Protein AF-A0A7S1E9E4-F1 (afdb_monomer_lite)

Sequence (112 aa):
SIFLSEFAKHKDLFPGANGEAMFVGTVLHSLDHTKMDWNLEDPLWLDVDDEDFGKMAEVGRVIKVGFVSDVPGLYFHKRFKGSGHPFYESVYHKAAKINKRLADNMDTCIIK

Structure (mmCIF, N/CA/C/O backbone):
data_AF-A0A7S1E9E4-F1
#
_entry.id   AF-A0A7S1E9E4-F1
#
loop_
_atom_site.group_PDB
_atom_site.id
_atom_site.type_symbol
_atom_site.label_atom_id
_atom_site.label_alt_id
_atom_site.label_comp_id
_atom_site.label_asym_id
_atom_site.label_entity_id
_atom_site.label_seq_id
_atom_site.pdbx_PDB_ins_code
_atom_site.Cartn_x
_atom_site.Cartn_y
_atom_site.Cartn_z
_atom_site.occupancy
_atom_site.B_iso_or_equiv
_atom_site.auth_seq_id
_atom_site.auth_comp_id
_atom_site.auth_asym_id
_atom_site.auth_atom_id
_atom_site.pdbx_PDB_model_num
ATOM 1 N N . SER A 1 1 ? -1.673 -10.403 13.447 1.00 80.94 1 SER A N 1
ATOM 2 C CA . SER A 1 1 ? -1.561 -9.229 12.553 1.00 80.94 1 SER A CA 1
ATOM 3 C C . SER A 1 1 ? -2.326 -8.064 13.170 1.00 80.94 1 SER A C 1
ATOM 5 O O . SER A 1 1 ? -3.479 -8.277 13.523 1.00 80.94 1 SER A O 1
ATOM 7 N N . ILE A 1 2 ? -1.721 -6.869 13.320 1.00 96.06 2 ILE A N 1
ATOM 8 C CA . ILE A 1 2 ? -2.408 -5.664 13.851 1.00 96.06 2 ILE A CA 1
ATOM 9 C C . ILE A 1 2 ? -3.691 -5.392 13.063 1.00 96.06 2 ILE A C 1
ATOM 11 O O . ILE A 1 2 ? -4.744 -5.204 13.660 1.00 96.06 2 ILE A O 1
ATOM 15 N N . PHE A 1 3 ? -3.601 -5.428 11.733 1.00 97.75 3 PHE A N 1
ATOM 16 C CA . PHE A 1 3 ? -4.717 -5.123 10.847 1.00 97.75 3 PHE A CA 1
ATOM 17 C C . PHE A 1 3 ? -5.904 -6.062 11.073 1.00 97.75 3 PHE A C 1
ATOM 19 O O . PHE A 1 3 ? -6.994 -5.596 11.372 1.00 97.75 3 PHE A O 1
ATOM 26 N N . LEU A 1 4 ? -5.690 -7.381 10.996 1.00 98.06 4 LEU A N 1
ATOM 27 C CA . LEU A 1 4 ? -6.774 -8.362 11.141 1.00 98.06 4 LEU A CA 1
ATOM 28 C C . LEU A 1 4 ? -7.395 -8.333 12.545 1.00 98.06 4 LEU A C 1
ATOM 30 O O . LEU A 1 4 ? -8.606 -8.487 12.685 1.00 98.06 4 LEU A O 1
ATOM 34 N N . SER A 1 5 ? -6.584 -8.092 13.580 1.00 98.12 5 SER A N 1
ATOM 35 C CA . SER A 1 5 ? -7.081 -7.943 14.950 1.00 98.12 5 SER A CA 1
ATOM 36 C C . SER A 1 5 ? -7.938 -6.688 15.133 1.00 98.12 5 SER A C 1
ATOM 38 O O . SER A 1 5 ? -8.915 -6.742 15.873 1.00 98.12 5 SER A O 1
ATOM 40 N N . GLU A 1 6 ? -7.606 -5.572 14.480 1.00 98.06 6 GLU A N 1
ATOM 41 C CA . GLU A 1 6 ? -8.471 -4.384 14.481 1.00 98.06 6 GLU A CA 1
ATOM 42 C C . GLU A 1 6 ? -9.697 -4.571 13.590 1.00 98.06 6 GLU A C 1
ATOM 44 O O . GLU A 1 6 ? -10.795 -4.191 13.980 1.00 98.06 6 GLU A O 1
ATOM 49 N N . PHE A 1 7 ? -9.547 -5.226 12.441 1.00 97.88 7 PHE A N 1
ATOM 50 C CA . PHE A 1 7 ? -10.649 -5.480 11.519 1.00 97.88 7 PHE A CA 1
ATOM 51 C C . PHE A 1 7 ? -11.733 -6.322 12.193 1.00 97.88 7 PHE A C 1
ATOM 53 O O . PHE A 1 7 ? -12.910 -6.000 12.097 1.00 97.88 7 PHE A O 1
ATOM 60 N N . ALA A 1 8 ? -11.344 -7.343 12.963 1.00 97.81 8 ALA A N 1
ATOM 61 C CA . ALA A 1 8 ? -12.279 -8.167 13.724 1.00 97.81 8 ALA A CA 1
ATOM 62 C C . ALA A 1 8 ? -13.135 -7.365 14.726 1.00 97.81 8 ALA A C 1
ATOM 64 O O . ALA A 1 8 ? -14.284 -7.73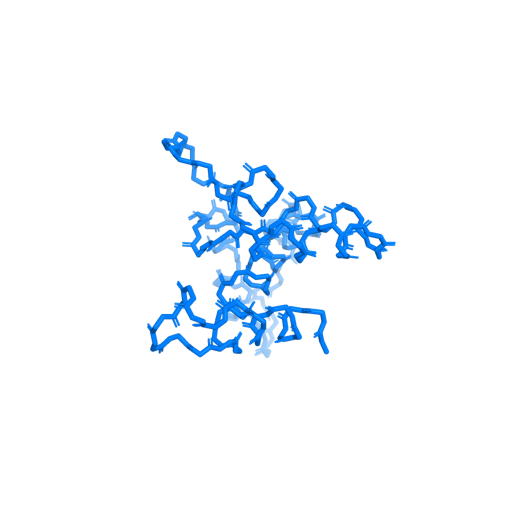1 14.956 1.00 97.81 8 ALA A O 1
ATOM 65 N N . LYS A 1 9 ? -12.607 -6.271 15.295 1.00 98.12 9 LYS A N 1
ATOM 66 C CA . LYS A 1 9 ? -13.334 -5.398 16.239 1.00 98.12 9 LYS A CA 1
ATOM 67 C C . LYS A 1 9 ? -14.307 -4.444 15.558 1.00 98.12 9 LYS A C 1
ATOM 69 O O . LYS A 1 9 ? -15.224 -3.968 16.210 1.00 98.12 9 LYS A O 1
ATOM 74 N N . HIS A 1 10 ? -14.061 -4.151 14.286 1.00 97.31 10 HIS A N 1
ATOM 75 C CA . HIS A 1 10 ? -14.815 -3.198 13.475 1.00 97.31 10 HIS A CA 1
ATOM 76 C C . HIS A 1 10 ? -15.531 -3.883 12.306 1.00 97.31 10 HIS A C 1
ATOM 78 O O . HIS A 1 10 ? -15.880 -3.236 11.322 1.00 97.31 10 HIS A O 1
ATOM 84 N N . LYS A 1 11 ? -15.697 -5.210 12.365 1.00 95.88 11 LYS A N 1
ATOM 85 C CA . LYS A 1 11 ? -16.231 -6.011 11.256 1.00 95.88 11 LYS A CA 1
ATOM 86 C C . LYS A 1 11 ? -17.660 -5.602 10.891 1.00 95.88 11 LYS A C 1
ATOM 88 O O . LYS A 1 11 ? -18.054 -5.715 9.736 1.00 95.88 11 LYS A O 1
ATOM 93 N N . ASP A 1 12 ? -18.413 -5.109 11.866 1.00 97.25 12 ASP A N 1
ATOM 94 C CA . ASP A 1 12 ? -19.746 -4.532 11.708 1.00 97.25 12 ASP A CA 1
ATOM 95 C C . ASP A 1 12 ? -19.773 -3.324 10.758 1.00 97.25 12 ASP A C 1
ATOM 97 O O . ASP A 1 12 ? -20.753 -3.140 10.040 1.00 97.25 12 ASP A O 1
ATOM 101 N N . LEU A 1 13 ? -18.680 -2.557 10.679 1.00 96.56 13 LEU A N 1
ATOM 102 C CA . LEU A 1 13 ? -18.544 -1.416 9.767 1.00 96.56 13 LEU A CA 1
ATOM 103 C C . LEU A 1 13 ? -18.268 -1.834 8.312 1.00 96.56 13 LEU A C 1
ATOM 105 O O . LEU A 1 13 ? -18.327 -0.996 7.415 1.00 96.56 13 LEU A O 1
ATOM 109 N N . PHE A 1 14 ? -17.969 -3.114 8.063 1.00 95.50 14 PHE A N 1
ATOM 110 C CA . PHE A 1 14 ? -17.579 -3.633 6.749 1.00 95.50 14 PHE A CA 1
ATOM 111 C C . PHE A 1 14 ? -18.392 -4.882 6.357 1.00 95.50 14 PHE A C 1
ATOM 113 O O . PHE A 1 14 ? -17.843 -5.988 6.261 1.00 95.50 14 PHE A O 1
ATOM 120 N N . PRO A 1 15 ? -19.712 -4.747 6.123 1.00 96.12 15 PRO A N 1
ATOM 121 C CA . PRO A 1 15 ? -20.569 -5.878 5.786 1.00 96.12 15 PRO A CA 1
ATOM 122 C C . PRO A 1 15 ? -20.113 -6.559 4.490 1.00 96.12 15 PRO A C 1
ATOM 124 O O . PRO A 1 15 ? -19.945 -5.922 3.454 1.00 96.12 15 PRO A O 1
ATOM 127 N N . GLY A 1 16 ? -19.903 -7.876 4.558 1.00 95.81 16 GLY A N 1
ATOM 128 C CA . GLY A 1 16 ? -19.460 -8.690 3.420 1.00 95.81 16 GLY A CA 1
ATOM 129 C C . GLY A 1 16 ? -17.971 -8.577 3.077 1.00 95.81 16 GLY A C 1
ATOM 130 O O . GLY A 1 16 ? -17.497 -9.315 2.215 1.00 95.81 16 GLY A O 1
ATOM 131 N N . ALA A 1 17 ? -17.209 -7.716 3.757 1.00 96.50 17 ALA A N 1
ATOM 132 C CA . ALA A 1 17 ? -15.788 -7.574 3.483 1.00 96.50 17 ALA A CA 1
ATOM 133 C C . ALA A 1 17 ? -14.969 -8.733 4.068 1.00 96.50 17 ALA A C 1
ATOM 135 O O . ALA A 1 17 ? -15.164 -9.173 5.207 1.00 96.50 17 ALA A O 1
ATOM 136 N N . ASN A 1 18 ? -13.990 -9.191 3.292 1.00 97.50 18 ASN A N 1
ATOM 137 C CA . ASN A 1 18 ? -12.957 -10.102 3.758 1.00 97.50 18 ASN A CA 1
ATOM 138 C C . ASN A 1 18 ? -11.752 -9.289 4.267 1.00 97.50 18 ASN A C 1
ATOM 140 O O . ASN A 1 18 ? -11.194 -8.468 3.539 1.00 97.50 18 ASN A O 1
ATOM 144 N N . GLY A 1 19 ? -11.343 -9.522 5.518 1.00 96.88 19 GLY A N 1
ATOM 145 C CA . GLY A 1 19 ? -10.268 -8.757 6.157 1.00 96.88 19 GLY A CA 1
ATOM 146 C C . GLY A 1 19 ? -8.892 -8.941 5.511 1.00 96.88 19 GLY A C 1
ATOM 147 O O . GLY A 1 19 ? -8.098 -8.005 5.501 1.00 96.88 19 GLY A O 1
ATOM 148 N N . GLU A 1 20 ? -8.602 -10.111 4.939 1.00 97.56 20 GLU A N 1
ATOM 149 C CA . GLU A 1 20 ? -7.342 -10.357 4.227 1.00 97.56 20 GLU A CA 1
ATOM 150 C C . GLU A 1 20 ? -7.329 -9.642 2.879 1.00 97.56 20 GLU A C 1
ATOM 152 O O . GLU A 1 20 ? -6.359 -8.959 2.558 1.00 97.56 20 GLU A O 1
ATOM 157 N N . ALA A 1 21 ? -8.435 -9.709 2.133 1.00 96.88 21 ALA A N 1
ATOM 158 C CA . ALA A 1 21 ? -8.588 -8.960 0.889 1.00 96.88 21 ALA A CA 1
ATOM 159 C C . ALA A 1 21 ? -8.450 -7.447 1.132 1.00 96.88 21 ALA A C 1
ATOM 161 O O . ALA A 1 21 ? -7.748 -6.761 0.390 1.00 96.88 21 ALA A O 1
ATOM 162 N N . MET A 1 22 ? -9.042 -6.932 2.217 1.00 96.81 22 MET A N 1
ATOM 163 C CA . MET A 1 22 ? -8.861 -5.536 2.616 1.00 96.81 22 MET A CA 1
ATOM 164 C C . MET A 1 22 ? -7.414 -5.218 2.983 1.00 96.81 22 MET A C 1
ATOM 166 O O . MET A 1 22 ? -6.915 -4.176 2.574 1.00 96.81 22 MET A O 1
ATOM 170 N N . PHE A 1 23 ? -6.717 -6.087 3.719 1.00 97.50 23 PHE A N 1
ATOM 171 C CA . PHE A 1 23 ? -5.301 -5.884 4.033 1.00 97.50 23 PHE A CA 1
ATOM 172 C C . PHE A 1 23 ? -4.440 -5.791 2.766 1.00 97.50 23 PHE A C 1
ATOM 174 O O . PHE A 1 23 ? -3.592 -4.903 2.668 1.00 97.50 23 PHE A O 1
ATOM 181 N N . VAL A 1 24 ? -4.686 -6.671 1.790 1.00 96.75 24 VAL A N 1
ATOM 182 C CA . VAL A 1 24 ? -3.975 -6.675 0.506 1.00 96.75 24 VAL A CA 1
ATOM 183 C C . VAL A 1 24 ? -4.257 -5.393 -0.279 1.00 96.75 24 VAL A C 1
ATOM 185 O O . VAL A 1 24 ? -3.320 -4.718 -0.694 1.00 96.75 24 VAL A O 1
ATOM 188 N N . GLY A 1 25 ? -5.529 -5.022 -0.441 1.00 95.56 25 GLY A N 1
ATOM 189 C CA . GLY A 1 25 ? -5.914 -3.845 -1.225 1.00 95.56 25 GLY A CA 1
ATOM 190 C C . GLY A 1 25 ? -5.580 -2.502 -0.571 1.00 95.56 25 GLY A C 1
ATOM 191 O O . GLY A 1 25 ? -5.460 -1.501 -1.264 1.00 95.56 25 GLY A O 1
ATOM 192 N N . THR A 1 26 ? -5.423 -2.460 0.752 1.00 96.06 26 THR A N 1
ATOM 193 C CA . THR A 1 26 ? -5.080 -1.225 1.471 1.00 96.06 26 THR A CA 1
ATOM 194 C C . THR A 1 26 ? -3.589 -1.179 1.762 1.00 96.06 26 THR A C 1
ATOM 196 O O . THR A 1 26 ? -2.826 -0.572 1.021 1.00 96.06 26 THR A O 1
ATOM 199 N N . VAL A 1 27 ? -3.151 -1.883 2.803 1.00 96.81 27 VAL A N 1
ATOM 200 C CA . VAL A 1 27 ? -1.789 -1.801 3.334 1.00 96.81 27 VAL A CA 1
ATOM 201 C C . VAL A 1 27 ? -0.755 -2.350 2.360 1.00 96.81 27 VAL A C 1
ATOM 203 O O . VAL A 1 27 ? 0.248 -1.683 2.113 1.00 96.81 27 VAL A O 1
ATOM 206 N N . LEU A 1 28 ? -0.955 -3.565 1.838 1.00 96.38 28 LEU A N 1
ATOM 207 C CA . LEU A 1 28 ? 0.065 -4.203 1.003 1.00 96.38 28 LEU A CA 1
ATOM 208 C C . LEU A 1 28 ? 0.252 -3.419 -0.297 1.00 96.38 28 LEU A C 1
ATOM 210 O O . LEU A 1 28 ? 1.363 -2.988 -0.579 1.00 96.38 28 LEU A O 1
ATOM 214 N N . HIS A 1 29 ? -0.838 -3.167 -1.022 1.00 95.44 29 HIS A N 1
ATOM 215 C CA . HIS A 1 29 ? -0.818 -2.424 -2.277 1.00 95.44 29 HIS A CA 1
ATOM 216 C C . HIS A 1 29 ? -0.214 -1.021 -2.119 1.00 95.44 29 HIS A C 1
ATOM 218 O O . HIS A 1 29 ? 0.698 -0.660 -2.863 1.00 95.44 29 HIS A O 1
ATOM 224 N N . SER A 1 30 ? -0.645 -0.239 -1.119 1.00 95.25 30 SER A N 1
ATOM 225 C CA . SER A 1 30 ? -0.120 1.120 -0.945 1.00 95.25 30 SER A CA 1
ATOM 226 C C . SER A 1 30 ? 1.379 1.122 -0.649 1.00 95.25 30 SER A C 1
ATOM 228 O O . SER A 1 30 ? 2.122 1.935 -1.197 1.00 95.25 30 SER A O 1
ATOM 230 N N . LEU A 1 31 ? 1.840 0.202 0.208 1.00 96.06 31 LEU A N 1
ATOM 231 C CA . LEU A 1 31 ? 3.245 0.144 0.603 1.00 96.06 31 LEU A CA 1
ATOM 232 C C . LEU A 1 31 ? 4.138 -0.465 -0.473 1.00 96.06 31 LEU A C 1
ATOM 234 O O . LEU A 1 31 ? 5.308 -0.095 -0.532 1.00 96.06 31 LEU A O 1
ATOM 238 N N . ASP A 1 32 ? 3.608 -1.354 -1.309 1.00 95.00 32 ASP A N 1
ATOM 239 C CA . ASP A 1 32 ? 4.322 -1.897 -2.462 1.00 95.00 32 ASP A CA 1
ATOM 240 C C . ASP A 1 32 ? 4.639 -0.783 -3.466 1.00 95.00 32 ASP A C 1
ATOM 242 O O . ASP A 1 32 ? 5.807 -0.535 -3.762 1.00 95.00 32 ASP A O 1
ATOM 246 N N . HIS A 1 33 ? 3.636 0.021 -3.837 1.00 93.94 33 HIS A N 1
ATOM 247 C CA . HIS A 1 33 ? 3.847 1.208 -4.671 1.00 93.94 33 HIS A CA 1
ATOM 248 C C . HIS A 1 33 ? 4.800 2.213 -4.016 1.00 93.94 33 HIS A C 1
ATOM 250 O O . HIS A 1 33 ? 5.731 2.694 -4.656 1.00 93.94 33 HIS A O 1
ATOM 256 N N . THR A 1 34 ? 4.614 2.525 -2.730 1.00 94.62 34 THR A N 1
ATOM 257 C CA . THR A 1 34 ? 5.507 3.448 -2.014 1.00 94.62 34 THR A CA 1
ATOM 258 C C . THR A 1 34 ? 6.952 2.952 -1.994 1.00 94.62 34 THR A C 1
ATOM 260 O O . THR A 1 34 ? 7.876 3.745 -2.157 1.00 94.62 34 THR A O 1
ATOM 263 N N . LYS A 1 35 ? 7.180 1.650 -1.800 1.00 95.31 35 LYS A N 1
ATOM 264 C CA . LYS A 1 35 ? 8.534 1.093 -1.821 1.00 95.31 35 LYS A CA 1
ATOM 265 C C . LYS A 1 35 ? 9.112 1.046 -3.223 1.00 95.31 35 LYS A C 1
ATOM 267 O O . LYS A 1 35 ? 10.299 1.321 -3.360 1.00 95.31 35 LYS A O 1
ATOM 272 N N . MET A 1 36 ? 8.317 0.728 -4.236 1.00 94.25 36 MET A N 1
ATOM 273 C CA . MET A 1 36 ? 8.769 0.797 -5.620 1.00 94.25 36 MET A CA 1
ATOM 274 C C . MET A 1 36 ? 9.227 2.217 -5.956 1.00 94.25 36 MET A C 1
ATOM 276 O O . MET A 1 36 ? 10.317 2.395 -6.484 1.00 94.25 36 MET A O 1
ATOM 280 N N . ASP A 1 37 ? 8.461 3.229 -5.549 1.00 92.50 37 ASP A N 1
ATOM 281 C CA . ASP A 1 37 ? 8.822 4.628 -5.770 1.00 92.50 37 ASP A CA 1
ATOM 282 C C . ASP A 1 37 ? 10.133 5.028 -5.084 1.00 92.50 37 ASP A C 1
ATOM 284 O O . ASP A 1 37 ? 10.971 5.696 -5.676 1.00 92.50 37 ASP A O 1
ATOM 288 N N . TRP A 1 38 ? 10.333 4.591 -3.839 1.00 94.50 38 TRP A N 1
ATOM 289 C CA . TRP A 1 38 ? 11.521 4.952 -3.063 1.00 94.50 38 TRP A CA 1
ATOM 290 C C . TRP A 1 38 ? 12.795 4.219 -3.466 1.00 94.50 38 TRP A C 1
ATOM 292 O O . TRP A 1 38 ? 13.871 4.689 -3.110 1.00 94.50 38 TRP A O 1
ATOM 302 N N . ASN A 1 39 ? 12.687 3.042 -4.086 1.00 94.94 39 ASN A N 1
ATOM 303 C CA . ASN A 1 39 ? 13.845 2.184 -4.351 1.00 94.94 39 ASN A CA 1
ATOM 304 C C . ASN A 1 39 ? 14.172 2.044 -5.844 1.00 94.94 39 ASN A C 1
ATOM 306 O O . ASN A 1 39 ? 15.290 1.658 -6.168 1.00 94.94 39 ASN A O 1
ATOM 310 N N . LEU A 1 40 ? 13.233 2.348 -6.745 1.00 94.75 40 LEU A N 1
ATOM 311 C CA . LEU A 1 40 ? 13.449 2.337 -8.190 1.00 94.75 40 LEU A CA 1
ATOM 312 C C . LEU A 1 40 ? 13.344 3.768 -8.723 1.00 94.75 40 LEU A C 1
ATOM 314 O O . LEU A 1 40 ? 12.302 4.161 -9.239 1.00 94.75 40 LEU A O 1
ATOM 318 N N . GLU A 1 41 ? 14.400 4.564 -8.559 1.00 92.31 41 GLU A N 1
ATOM 319 C CA . GLU A 1 41 ? 14.394 5.971 -8.989 1.00 92.31 41 GLU A CA 1
ATOM 320 C C . GLU A 1 41 ? 14.299 6.091 -10.514 1.00 92.31 41 GLU A C 1
ATOM 322 O O . GLU A 1 41 ? 13.468 6.844 -11.026 1.00 92.31 41 GLU A O 1
ATOM 327 N N . ASP A 1 42 ? 15.099 5.299 -11.231 1.00 94.94 42 ASP A N 1
ATOM 328 C CA . ASP A 1 42 ? 15.082 5.224 -12.688 1.00 94.94 42 ASP A CA 1
ATOM 329 C C . ASP A 1 42 ? 14.499 3.872 -13.139 1.00 94.94 42 ASP A C 1
ATOM 331 O O . ASP A 1 42 ? 15.077 2.821 -12.839 1.00 94.94 42 ASP A O 1
ATOM 335 N N . PRO A 1 43 ? 13.369 3.849 -13.875 1.00 94.56 43 PRO A N 1
ATOM 336 C CA . PRO A 1 43 ? 12.814 2.606 -14.412 1.00 94.56 43 PRO A CA 1
ATOM 337 C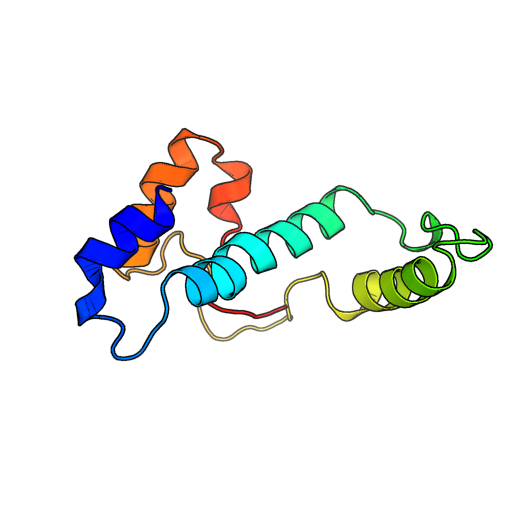 C . PRO A 1 43 ? 13.807 1.849 -15.308 1.00 94.56 43 PRO A C 1
ATOM 339 O O . PRO A 1 43 ? 13.721 0.625 -15.411 1.00 94.56 43 PRO A O 1
ATOM 342 N N . LEU A 1 44 ? 14.770 2.534 -15.933 1.00 96.12 44 LEU A N 1
ATOM 343 C CA . LEU A 1 44 ? 15.773 1.910 -16.795 1.00 96.12 44 LEU A CA 1
ATOM 344 C C . LEU A 1 44 ? 16.779 1.037 -16.034 1.00 96.12 44 LEU A C 1
ATOM 346 O O . LEU A 1 44 ? 17.487 0.263 -16.672 1.00 96.12 44 LEU A O 1
ATOM 350 N N . TRP A 1 45 ? 16.803 1.082 -14.697 1.00 96.06 45 TRP A N 1
ATOM 351 C CA . TRP A 1 45 ? 17.577 0.139 -13.880 1.00 96.06 45 TRP A CA 1
ATOM 352 C C . TRP A 1 45 ? 17.030 -1.292 -13.915 1.00 96.06 45 TRP A C 1
ATOM 354 O O . TRP A 1 45 ? 17.744 -2.220 -13.547 1.00 96.06 45 TRP A O 1
ATOM 364 N N . LEU A 1 46 ? 15.778 -1.490 -14.341 1.00 96.19 46 LEU A N 1
ATOM 365 C CA . LEU A 1 46 ? 15.228 -2.827 -14.553 1.00 96.19 46 LEU A CA 1
ATOM 366 C C . LEU A 1 46 ? 15.838 -3.441 -15.815 1.00 96.19 46 LEU A C 1
ATOM 368 O O . LEU A 1 46 ? 15.668 -2.878 -16.897 1.00 96.19 46 LEU A O 1
ATOM 372 N N . ASP A 1 47 ? 16.514 -4.580 -15.679 1.00 97.00 47 ASP A N 1
ATOM 373 C CA . ASP A 1 47 ? 17.155 -5.287 -16.789 1.00 97.00 47 ASP A CA 1
ATOM 374 C C . ASP A 1 47 ? 16.117 -6.028 -17.642 1.00 97.00 47 ASP A C 1
ATOM 376 O O . ASP A 1 47 ? 15.467 -6.966 -17.185 1.00 97.00 47 ASP A O 1
ATOM 380 N N . VAL A 1 48 ? 15.934 -5.569 -18.880 1.00 97.75 48 VAL A N 1
ATOM 381 C CA . VAL A 1 48 ? 14.970 -6.147 -19.829 1.00 97.75 48 VAL A CA 1
ATOM 382 C C . VAL A 1 48 ? 15.568 -7.266 -20.675 1.00 97.75 48 VAL A C 1
ATOM 384 O O . VAL A 1 48 ? 14.813 -7.959 -21.357 1.00 97.75 48 VAL A O 1
ATOM 387 N N . ASP A 1 49 ? 16.888 -7.440 -20.618 1.00 97.88 49 ASP A N 1
ATOM 388 C CA . ASP A 1 49 ? 17.618 -8.460 -21.365 1.00 97.88 49 ASP A CA 1
ATOM 389 C C . ASP A 1 49 ? 17.857 -9.730 -20.521 1.00 97.88 49 ASP A C 1
ATOM 391 O O . ASP A 1 49 ? 18.356 -10.726 -21.044 1.00 97.88 49 ASP A O 1
ATOM 395 N N . ASP A 1 50 ? 17.460 -9.728 -19.239 1.00 97.75 50 ASP A N 1
ATOM 396 C CA . ASP A 1 50 ? 17.489 -10.901 -18.358 1.00 97.75 50 ASP A CA 1
ATOM 397 C C . ASP A 1 50 ? 16.603 -12.039 -18.906 1.00 97.75 50 ASP A C 1
ATOM 399 O O . ASP A 1 50 ? 15.429 -11.832 -19.240 1.00 97.75 50 ASP A O 1
ATOM 403 N N . GLU A 1 51 ? 17.163 -13.250 -18.996 1.00 97.69 51 GLU A N 1
ATOM 404 C CA . GLU A 1 51 ? 16.508 -14.406 -19.624 1.00 97.69 51 GLU A CA 1
ATOM 405 C C . GLU A 1 51 ? 15.235 -14.853 -18.885 1.00 97.69 51 GLU A C 1
ATOM 407 O O . GLU A 1 51 ? 14.270 -15.279 -19.526 1.00 97.69 51 GLU A O 1
ATOM 412 N N . ASP A 1 52 ? 15.205 -14.716 -17.557 1.00 97.56 52 ASP A N 1
ATOM 413 C CA . ASP A 1 52 ? 14.105 -15.185 -16.712 1.00 97.56 52 ASP A CA 1
ATOM 414 C C . ASP A 1 52 ? 13.090 -14.066 -16.417 1.00 97.56 52 ASP A C 1
ATOM 416 O O . ASP A 1 52 ? 11.878 -14.304 -16.355 1.00 97.56 52 ASP A O 1
ATOM 420 N N . PHE A 1 53 ? 13.563 -12.826 -16.247 1.00 96.62 53 PHE A N 1
ATOM 421 C CA . PHE A 1 53 ? 12.775 -11.705 -15.727 1.00 96.62 53 PHE A CA 1
ATOM 422 C C . PHE A 1 53 ? 12.625 -10.521 -16.688 1.00 96.62 53 PHE A C 1
ATOM 424 O O . PHE A 1 53 ? 11.861 -9.602 -16.376 1.00 96.62 53 PHE A O 1
ATOM 431 N N . GLY A 1 54 ? 13.245 -10.537 -17.873 1.00 97.50 54 GLY A N 1
ATOM 432 C CA . GLY A 1 54 ? 13.250 -9.397 -18.800 1.00 97.50 54 GLY A CA 1
ATOM 433 C C . GLY A 1 54 ? 11.853 -8.905 -19.204 1.00 97.50 54 GLY A C 1
ATOM 434 O O . GLY A 1 54 ? 11.582 -7.703 -19.255 1.00 97.50 54 GLY A O 1
ATOM 435 N N . LYS A 1 55 ? 10.889 -9.823 -19.378 1.00 97.50 55 LYS A N 1
ATOM 436 C CA . LYS A 1 55 ? 9.480 -9.465 -19.646 1.00 97.50 55 LYS A CA 1
ATOM 437 C C . LYS A 1 55 ? 8.787 -8.807 -18.460 1.00 97.50 55 LYS A C 1
ATOM 439 O O . LYS A 1 55 ? 7.963 -7.912 -18.648 1.00 97.50 55 LYS A O 1
ATOM 444 N N . MET A 1 56 ? 9.128 -9.216 -17.241 1.00 96.81 56 MET A N 1
ATOM 445 C CA . MET A 1 56 ? 8.608 -8.566 -16.043 1.00 96.81 56 MET A CA 1
ATOM 446 C C . MET A 1 56 ? 9.244 -7.186 -15.851 1.00 96.81 56 MET A C 1
ATOM 448 O O . MET A 1 56 ? 8.546 -6.240 -15.493 1.00 96.81 56 MET A O 1
ATOM 452 N N . ALA A 1 57 ? 10.535 -7.039 -16.154 1.00 97.12 57 ALA A N 1
ATOM 453 C CA . ALA A 1 57 ? 11.228 -5.756 -16.147 1.00 97.12 57 ALA A CA 1
ATOM 454 C C . ALA A 1 57 ? 10.610 -4.755 -17.138 1.00 97.12 57 ALA A C 1
ATOM 456 O O . ALA A 1 57 ? 10.390 -3.598 -16.779 1.00 97.12 57 ALA A O 1
ATOM 457 N N . GLU A 1 58 ? 10.246 -5.198 -18.346 1.00 97.00 58 GLU A N 1
ATOM 458 C CA . GLU A 1 58 ? 9.578 -4.359 -19.352 1.00 97.00 58 GLU A CA 1
ATOM 459 C C . GLU A 1 58 ? 8.241 -3.804 -18.831 1.00 97.00 58 GLU A C 1
ATOM 461 O O . GLU A 1 58 ? 7.997 -2.595 -18.865 1.00 97.00 58 GLU A 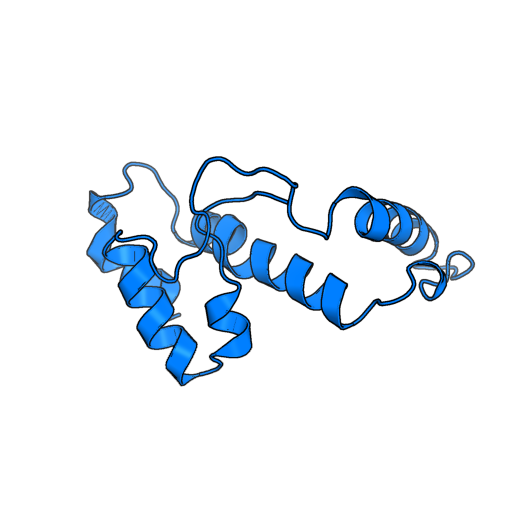O 1
ATOM 466 N N . VAL A 1 59 ? 7.398 -4.666 -18.257 1.00 96.19 59 VAL A N 1
ATOM 467 C CA . VAL A 1 59 ? 6.140 -4.249 -17.619 1.00 96.19 59 VAL A CA 1
ATOM 468 C C . VAL A 1 59 ? 6.406 -3.357 -16.401 1.00 96.19 59 VAL A C 1
ATOM 470 O O . VAL A 1 59 ? 5.718 -2.355 -16.208 1.00 96.19 59 VAL A O 1
ATOM 473 N N . GLY A 1 60 ? 7.428 -3.668 -15.601 1.00 94.88 60 GLY A N 1
ATOM 474 C CA . GLY A 1 60 ? 7.834 -2.880 -14.439 1.00 94.88 60 GLY A CA 1
ATOM 475 C C . GLY A 1 60 ? 8.222 -1.446 -14.804 1.00 94.88 60 GLY A C 1
ATOM 476 O O . GLY A 1 60 ? 7.837 -0.516 -14.094 1.00 94.88 60 GLY A O 1
ATOM 477 N N . ARG A 1 61 ? 8.888 -1.244 -15.950 1.00 96.31 61 ARG A N 1
ATOM 478 C CA . ARG A 1 61 ? 9.190 0.091 -16.495 1.00 96.31 61 ARG A CA 1
ATOM 479 C C . ARG A 1 61 ? 7.912 0.883 -16.764 1.00 96.31 61 ARG A C 1
ATOM 481 O O . ARG A 1 61 ? 7.806 2.024 -16.320 1.00 96.31 61 ARG A O 1
ATOM 488 N N . VAL A 1 62 ? 6.928 0.270 -17.428 1.00 95.19 62 VAL A N 1
ATOM 489 C CA . VAL A 1 62 ? 5.626 0.898 -17.725 1.00 95.19 62 VAL A CA 1
ATOM 490 C C . VAL A 1 62 ? 4.862 1.225 -16.439 1.00 95.19 62 VAL A C 1
ATOM 492 O O . VAL A 1 62 ? 4.344 2.333 -16.288 1.00 95.19 62 VAL A O 1
ATOM 495 N N . ILE A 1 63 ? 4.829 0.292 -15.484 1.00 92.94 63 ILE A N 1
ATOM 496 C CA . ILE A 1 63 ? 4.170 0.491 -14.189 1.00 92.94 63 ILE A CA 1
ATOM 497 C C . ILE A 1 63 ? 4.820 1.646 -13.426 1.00 92.94 63 ILE A C 1
ATOM 499 O O . ILE A 1 63 ? 4.107 2.523 -12.936 1.00 92.94 63 ILE A O 1
ATOM 503 N N . LYS A 1 64 ? 6.159 1.702 -13.373 1.00 93.94 64 LYS A N 1
ATOM 504 C CA . LYS A 1 64 ? 6.880 2.755 -12.647 1.00 93.94 64 LYS A CA 1
ATOM 505 C C . LYS A 1 64 ? 6.521 4.151 -13.140 1.00 93.94 64 LYS A C 1
ATOM 507 O O . LYS A 1 64 ? 6.306 5.043 -12.322 1.00 93.94 64 LYS A O 1
ATOM 512 N N . VAL A 1 65 ? 6.476 4.344 -14.456 1.00 92.00 65 VAL A N 1
ATOM 513 C CA . VAL A 1 65 ? 6.238 5.672 -15.040 1.00 92.00 65 VAL A CA 1
ATOM 514 C C . VAL A 1 65 ? 4.764 6.067 -15.031 1.00 92.00 65 VAL A C 1
ATOM 516 O O . VAL A 1 65 ? 4.463 7.252 -14.929 1.00 92.00 65 VAL A O 1
ATOM 519 N N . GLY A 1 66 ? 3.851 5.097 -15.144 1.00 90.06 66 GLY A N 1
ATOM 520 C CA . GLY A 1 66 ? 2.425 5.369 -15.335 1.00 90.06 66 GLY A CA 1
ATOM 521 C C . GLY A 1 66 ? 1.554 5.247 -14.086 1.00 90.06 66 GLY A C 1
ATOM 522 O O . GLY A 1 66 ? 0.507 5.882 -14.036 1.00 90.06 66 GLY A O 1
ATOM 523 N N . PHE A 1 67 ? 1.953 4.432 -13.103 1.00 89.94 67 PHE A N 1
ATOM 524 C CA . PHE A 1 67 ? 1.024 3.919 -12.084 1.00 89.94 67 PHE A CA 1
ATOM 525 C C . PHE A 1 67 ? 1.595 3.878 -10.655 1.00 89.94 67 PHE A C 1
ATOM 527 O O . PHE A 1 67 ? 0.930 3.388 -9.747 1.00 89.94 67 PHE A O 1
ATOM 534 N N . VAL A 1 68 ? 2.831 4.331 -10.414 1.00 90.06 68 VAL A N 1
ATOM 535 C CA . VAL A 1 68 ? 3.443 4.288 -9.065 1.00 90.06 68 VAL A CA 1
ATOM 536 C C . VAL A 1 68 ? 3.178 5.551 -8.243 1.00 90.06 68 VAL A C 1
ATOM 538 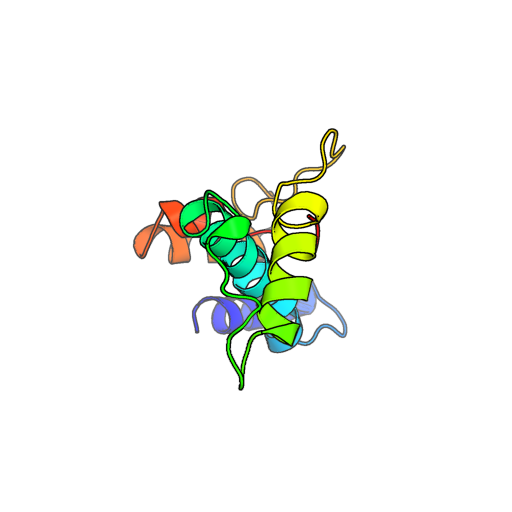O O . VAL A 1 68 ? 2.874 5.462 -7.044 1.00 90.06 68 VAL A O 1
ATOM 541 N N . SER A 1 69 ? 3.289 6.712 -8.884 1.00 87.50 69 SER A N 1
ATOM 542 C CA . SER A 1 69 ? 3.004 8.015 -8.280 1.00 87.50 69 SER A CA 1
ATOM 543 C C . SER A 1 69 ? 1.524 8.143 -7.928 1.00 87.50 69 SER A C 1
ATOM 545 O O . SER A 1 69 ? 0.699 7.438 -8.486 1.00 87.50 69 SER A O 1
ATOM 547 N N . ASP A 1 70 ? 1.176 9.027 -6.992 1.00 85.94 70 ASP A N 1
ATOM 548 C CA . ASP A 1 70 ? -0.235 9.284 -6.684 1.00 85.94 70 ASP A CA 1
ATOM 549 C C . ASP A 1 70 ? -0.914 10.053 -7.837 1.00 85.94 70 ASP A C 1
ATOM 551 O O . ASP A 1 70 ? -0.361 11.049 -8.315 1.00 85.94 70 ASP A O 1
ATOM 555 N N . VAL A 1 71 ? -2.139 9.652 -8.211 1.00 86.94 71 VAL A N 1
ATOM 556 C CA . VAL A 1 71 ? -3.007 10.429 -9.115 1.00 86.94 71 VAL A CA 1
ATOM 557 C C . VAL A 1 71 ? -3.055 11.904 -8.682 1.00 86.94 71 VAL A C 1
ATOM 559 O O . VAL A 1 71 ? -3.435 12.207 -7.543 1.00 86.94 71 VAL A O 1
ATOM 562 N N . PRO A 1 72 ? -2.719 12.859 -9.564 1.00 86.94 72 PRO A N 1
ATOM 563 C CA . PRO A 1 72 ? -2.840 14.273 -9.244 1.00 86.94 72 PRO A CA 1
ATOM 564 C C . PRO A 1 72 ? -4.315 14.685 -9.132 1.00 86.94 72 PRO A C 1
ATOM 566 O O . PRO A 1 72 ? -5.159 14.259 -9.916 1.00 86.94 72 PRO A O 1
ATOM 569 N N . GLY A 1 73 ? -4.626 15.564 -8.176 1.00 87.19 73 GLY A N 1
ATOM 570 C CA . GLY A 1 73 ? -5.964 16.158 -8.056 1.00 87.19 73 GLY A CA 1
ATOM 571 C C . GLY A 1 73 ? -7.028 15.260 -7.414 1.00 87.19 73 GLY A C 1
ATOM 572 O O . GLY A 1 73 ? -8.212 15.439 -7.685 1.00 87.19 73 GLY A O 1
ATOM 573 N N . LEU A 1 74 ? -6.642 14.311 -6.554 1.00 89.25 74 LEU A N 1
ATOM 574 C CA . LEU A 1 74 ? -7.612 13.531 -5.779 1.00 89.25 74 LEU A CA 1
ATOM 575 C C . LEU A 1 74 ? -8.481 14.437 -4.893 1.00 89.25 74 LEU A C 1
ATOM 577 O O . LEU A 1 74 ? -7.984 15.138 -4.015 1.00 89.25 74 LEU A O 1
ATOM 581 N N . TYR A 1 75 ? -9.798 14.375 -5.099 1.00 89.19 75 TYR A N 1
ATOM 582 C CA . TYR A 1 75 ? -10.793 15.172 -4.367 1.00 89.19 75 TYR A CA 1
ATOM 583 C C . TYR A 1 75 ? -11.112 14.651 -2.959 1.00 89.19 75 TYR A C 1
ATOM 585 O O . TYR A 1 75 ? -11.916 15.253 -2.249 1.00 89.19 75 TYR A O 1
ATOM 593 N N . PHE A 1 76 ? -10.525 13.527 -2.550 1.00 90.56 76 PHE A N 1
ATOM 594 C CA . PHE A 1 76 ? -10.798 12.903 -1.261 1.00 90.56 76 PHE A CA 1
ATOM 595 C C . PHE A 1 76 ? -9.515 12.470 -0.558 1.00 90.56 76 PHE A C 1
ATOM 597 O O . PHE A 1 76 ? -8.485 12.196 -1.176 1.00 90.56 76 PHE A O 1
ATOM 604 N N . HIS A 1 77 ? -9.596 12.390 0.768 1.00 91.75 77 HIS A N 1
ATOM 605 C CA . HIS A 1 77 ? -8.494 11.934 1.600 1.00 91.75 77 HIS A CA 1
ATOM 606 C C . HIS A 1 77 ? -8.393 10.408 1.574 1.00 91.75 77 HIS A C 1
ATOM 608 O O . HIS A 1 77 ? -9.319 9.712 1.988 1.00 91.75 77 HIS A O 1
ATOM 614 N N . LYS A 1 78 ? -7.251 9.889 1.115 1.00 94.56 78 LYS A N 1
ATOM 615 C CA . LYS A 1 78 ? -7.027 8.444 0.966 1.00 94.56 78 LYS A CA 1
ATOM 616 C C . LYS A 1 78 ? -6.157 7.804 2.045 1.00 94.56 78 LYS A C 1
ATOM 618 O O . LYS A 1 78 ? -6.035 6.590 2.059 1.00 94.56 78 LYS A O 1
ATOM 623 N N . ARG A 1 79 ? -5.505 8.569 2.926 1.00 96.38 79 ARG A N 1
ATOM 624 C CA . ARG A 1 79 ? -4.532 8.011 3.888 1.00 96.38 79 ARG A CA 1
ATOM 625 C C . ARG A 1 79 ? -5.236 7.475 5.131 1.00 96.38 79 ARG A C 1
ATOM 627 O O . ARG A 1 79 ? -6.216 8.059 5.579 1.00 96.38 79 ARG A O 1
ATOM 634 N N . PHE A 1 80 ? -4.699 6.424 5.757 1.00 97.75 80 PHE A N 1
ATOM 635 C CA . PHE A 1 80 ? -5.204 5.968 7.063 1.00 97.75 80 PHE A CA 1
ATOM 636 C C . PHE A 1 80 ? -5.092 7.072 8.120 1.00 97.75 80 PHE A C 1
ATOM 638 O O . PHE A 1 80 ? -6.018 7.289 8.900 1.00 97.75 80 PHE A O 1
ATOM 645 N N . LYS A 1 81 ? -3.955 7.776 8.119 1.00 97.75 81 LYS A N 1
ATOM 646 C CA . LYS A 1 81 ? -3.698 8.930 8.979 1.00 97.75 81 LYS A CA 1
ATOM 647 C C . LYS A 1 81 ? -4.682 10.048 8.663 1.00 97.75 81 LYS A C 1
ATOM 649 O O . LYS A 1 81 ? -4.652 10.569 7.551 1.00 97.75 81 LYS A O 1
ATOM 654 N N . GLY A 1 82 ? -5.474 10.468 9.642 1.00 96.44 82 GLY A N 1
ATOM 655 C CA . GLY A 1 82 ? -6.456 11.535 9.452 1.00 96.44 82 GLY A CA 1
ATOM 656 C C . GLY A 1 82 ? -7.663 11.105 8.616 1.00 96.44 82 GLY A C 1
ATOM 657 O O . GLY A 1 82 ? -8.379 11.961 8.112 1.00 96.44 82 GLY A O 1
ATOM 658 N N . SER A 1 83 ? -7.887 9.797 8.452 1.00 96.12 83 SER A N 1
ATOM 659 C CA . SER A 1 83 ? -9.079 9.267 7.780 1.00 96.12 83 SER A CA 1
ATOM 660 C C . SER A 1 83 ? -10.365 9.563 8.548 1.00 96.12 83 SER A C 1
ATOM 662 O O . SER A 1 83 ? -11.443 9.550 7.959 1.00 96.12 83 SER A O 1
ATOM 664 N N . GLY A 1 84 ? -10.273 9.764 9.868 1.00 96.12 84 GLY A N 1
ATOM 665 C CA . GLY A 1 84 ? -11.435 9.940 10.742 1.00 96.12 84 GLY A CA 1
ATOM 666 C C . GLY A 1 84 ? -12.273 8.671 10.941 1.00 96.12 84 GLY A C 1
ATOM 667 O O . GLY A 1 84 ? -13.226 8.685 11.716 1.00 96.12 84 GLY A O 1
ATOM 668 N N . HIS A 1 85 ? -11.921 7.558 10.290 1.00 96.69 85 HIS A N 1
ATOM 669 C CA . HIS A 1 85 ? -12.613 6.284 10.444 1.00 96.69 85 HIS A CA 1
ATOM 670 C C . HIS A 1 85 ? -11.970 5.469 11.581 1.00 96.69 85 HIS A C 1
ATOM 672 O O . HIS A 1 85 ? -10.760 5.221 11.538 1.00 96.69 85 HIS A O 1
ATOM 678 N N . PRO A 1 86 ? -12.743 4.970 12.567 1.00 97.62 86 PRO A N 1
ATOM 679 C CA . PRO A 1 86 ? -12.194 4.378 13.792 1.00 97.62 86 PRO A CA 1
ATOM 680 C C . PRO A 1 86 ? -11.264 3.185 13.530 1.00 97.62 86 PRO A C 1
ATOM 682 O O . PRO A 1 86 ? -10.208 3.072 14.152 1.00 97.62 86 PRO A O 1
ATOM 685 N N . PHE A 1 87 ? -11.611 2.335 12.558 1.00 97.94 87 PHE A N 1
ATOM 686 C CA . PHE A 1 87 ? -10.761 1.216 12.145 1.00 97.94 87 PHE A CA 1
ATOM 687 C C . PHE A 1 87 ? -9.396 1.669 11.596 1.00 97.94 87 PHE A C 1
ATOM 689 O O . PHE A 1 87 ? -8.359 1.217 12.084 1.00 97.94 87 PHE A O 1
ATOM 696 N N . TYR A 1 88 ? -9.376 2.568 10.606 1.00 98.06 88 TYR A N 1
ATOM 697 C CA . TYR A 1 88 ? -8.141 2.994 9.943 1.00 98.06 88 TYR A CA 1
ATOM 698 C C . TYR A 1 88 ? -7.233 3.792 10.888 1.00 98.06 88 TYR A C 1
ATOM 700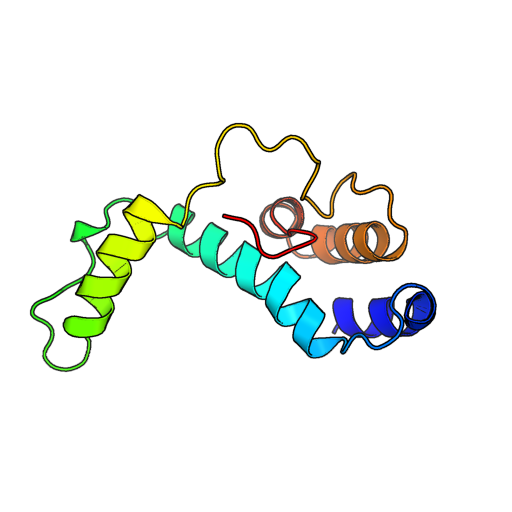 O O . TYR A 1 88 ? -6.027 3.544 10.917 1.00 98.06 88 TYR A O 1
ATOM 708 N N . GLU A 1 89 ? -7.804 4.670 11.722 1.00 97.94 89 GLU A N 1
ATOM 709 C CA . GLU A 1 89 ? -7.055 5.400 12.755 1.00 97.94 89 GLU A CA 1
ATOM 710 C C . GLU A 1 89 ? -6.416 4.448 13.773 1.00 97.94 89 GLU A C 1
ATOM 712 O O . GLU A 1 89 ? -5.228 4.570 14.089 1.00 97.94 89 GLU A O 1
ATOM 717 N N . SER A 1 90 ? -7.161 3.441 14.252 1.00 98.06 90 SER A N 1
ATOM 718 C CA . SER A 1 90 ? -6.622 2.457 15.201 1.00 98.06 90 SER A CA 1
ATOM 719 C C . SER A 1 90 ? -5.448 1.675 14.605 1.00 98.06 90 SER A C 1
ATOM 721 O O . SER A 1 90 ? -4.407 1.506 15.254 1.00 98.06 90 SER A O 1
ATOM 723 N N 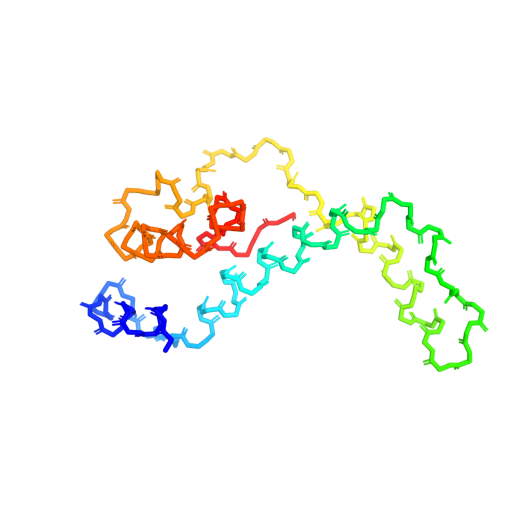. VAL A 1 91 ? -5.573 1.235 13.346 1.00 98.31 91 VAL A N 1
ATOM 724 C CA . VAL A 1 91 ? -4.484 0.546 12.643 1.00 98.31 91 VAL A CA 1
ATOM 725 C C . VAL A 1 91 ? -3.281 1.470 12.462 1.00 98.31 91 VAL A C 1
ATOM 727 O O . VAL A 1 91 ? -2.162 1.066 12.790 1.00 98.31 91 VAL A O 1
ATOM 730 N N . TYR A 1 92 ? -3.486 2.711 12.010 1.00 98.56 92 TYR A N 1
ATOM 731 C CA . TYR A 1 92 ? -2.413 3.689 11.826 1.00 98.56 92 TYR A CA 1
ATOM 732 C C . TYR A 1 92 ? -1.651 3.957 13.125 1.00 98.56 92 TYR A C 1
ATOM 734 O O . TYR A 1 92 ? -0.427 3.832 13.145 1.00 98.56 92 TYR A O 1
ATOM 742 N N . HIS A 1 93 ? -2.338 4.245 14.233 1.00 98.44 93 HIS A N 1
ATOM 743 C CA . HIS A 1 93 ? -1.676 4.540 15.506 1.00 98.44 93 HIS A CA 1
ATOM 744 C C . HIS A 1 93 ? -0.824 3.381 16.028 1.00 98.44 93 HIS A C 1
ATOM 746 O O . HIS A 1 93 ? 0.186 3.610 16.696 1.00 98.44 93 HIS A O 1
ATOM 752 N N . LYS A 1 94 ? -1.207 2.134 15.740 1.00 98.44 94 LYS A N 1
ATOM 753 C CA . LYS A 1 94 ? -0.427 0.948 16.117 1.00 98.44 94 LYS A CA 1
ATOM 754 C C . LYS A 1 94 ? 0.736 0.711 15.161 1.00 98.44 94 LYS A C 1
ATOM 756 O O . LYS A 1 94 ? 1.852 0.486 15.621 1.00 98.44 94 LYS A O 1
ATOM 761 N N . ALA A 1 95 ? 0.502 0.814 13.854 1.00 98.00 95 ALA A N 1
ATOM 762 C CA . ALA A 1 95 ? 1.536 0.650 12.835 1.00 98.00 95 ALA A CA 1
ATOM 763 C C . ALA A 1 95 ? 2.620 1.739 12.928 1.00 98.00 95 ALA A C 1
ATOM 765 O O . ALA A 1 95 ? 3.808 1.446 12.795 1.00 98.00 95 ALA A O 1
ATOM 766 N N . ALA A 1 96 ? 2.237 2.979 13.243 1.00 98.25 96 ALA A N 1
ATOM 767 C CA . ALA A 1 96 ? 3.150 4.112 13.370 1.00 98.25 96 ALA A CA 1
ATOM 768 C C . ALA A 1 96 ? 4.169 3.949 14.508 1.00 98.25 96 ALA A C 1
ATOM 770 O O . ALA A 1 96 ? 5.248 4.533 14.439 1.00 98.25 96 ALA A O 1
ATOM 771 N N . LYS A 1 97 ? 3.864 3.128 15.525 1.00 98.31 97 LYS A N 1
ATOM 772 C CA . LYS A 1 97 ? 4.815 2.766 16.591 1.00 98.31 97 LYS A CA 1
ATOM 773 C C . LYS A 1 97 ? 5.909 1.811 16.113 1.00 98.31 97 LYS A C 1
ATOM 775 O O . LYS A 1 97 ? 6.956 1.745 16.740 1.00 98.31 97 LYS A O 1
ATOM 780 N N . ILE A 1 98 ? 5.656 1.067 15.035 1.00 97.81 98 ILE A N 1
ATOM 781 C CA . ILE A 1 98 ? 6.615 0.135 14.433 1.00 97.81 98 ILE A CA 1
ATOM 782 C C . ILE A 1 98 ? 7.452 0.875 13.395 1.00 97.81 98 ILE A C 1
ATOM 784 O O . ILE A 1 98 ? 8.676 0.878 13.457 1.00 97.81 98 ILE A O 1
ATOM 788 N N . ASN A 1 99 ? 6.790 1.513 12.429 1.00 97.88 99 ASN A N 1
ATOM 789 C CA . ASN A 1 99 ? 7.454 2.300 11.404 1.00 97.88 99 ASN A CA 1
ATOM 790 C C . ASN A 1 99 ? 6.536 3.434 10.957 1.00 97.88 99 ASN A C 1
ATOM 792 O O . ASN A 1 99 ? 5.616 3.241 10.161 1.00 97.88 99 ASN A O 1
ATOM 796 N N . LYS A 1 100 ? 6.814 4.635 11.464 1.00 98.12 100 LYS A N 1
ATOM 797 C CA . LYS A 1 100 ? 6.025 5.821 11.152 1.00 98.12 100 LYS A CA 1
ATOM 798 C C . LYS A 1 100 ? 6.044 6.173 9.665 1.00 98.12 100 LYS A C 1
ATOM 800 O O . LYS A 1 100 ? 4.998 6.496 9.115 1.00 98.12 100 LYS A O 1
ATOM 805 N N . ARG A 1 101 ? 7.206 6.072 9.013 1.00 97.75 101 ARG A N 1
ATOM 806 C CA . ARG A 1 101 ? 7.373 6.429 7.598 1.00 97.75 101 ARG A CA 1
ATOM 807 C C . ARG A 1 101 ? 6.492 5.559 6.697 1.00 97.75 101 ARG A C 1
ATOM 809 O O . ARG A 1 101 ? 5.842 6.081 5.799 1.00 97.75 101 ARG A O 1
ATOM 816 N N . LEU A 1 102 ? 6.437 4.252 6.955 1.00 97.56 102 LEU A N 1
ATOM 817 C CA . LEU A 1 102 ? 5.541 3.345 6.235 1.00 97.56 102 LEU A CA 1
ATOM 818 C C . LEU A 1 102 ? 4.080 3.584 6.628 1.00 97.56 102 LEU A C 1
ATOM 820 O O . LEU A 1 102 ? 3.232 3.709 5.756 1.00 97.56 102 LEU A O 1
ATOM 824 N N . ALA A 1 103 ? 3.778 3.725 7.921 1.00 98.00 103 ALA A N 1
ATOM 825 C CA . ALA A 1 103 ? 2.408 3.950 8.379 1.00 98.00 103 ALA A CA 1
ATOM 826 C C . ALA A 1 103 ? 1.768 5.225 7.799 1.00 98.00 103 ALA A C 1
ATOM 828 O O . ALA A 1 103 ? 0.584 5.213 7.471 1.00 98.00 103 ALA A O 1
ATOM 829 N N . ASP A 1 104 ? 2.546 6.300 7.629 1.00 97.69 104 ASP A N 1
ATOM 830 C CA . ASP A 1 104 ? 2.101 7.552 7.002 1.00 97.69 104 ASP A CA 1
ATOM 831 C C . ASP A 1 104 ? 1.694 7.379 5.521 1.00 97.69 104 ASP A C 1
ATOM 833 O O . ASP A 1 104 ? 1.018 8.250 4.977 1.00 97.69 104 ASP A O 1
ATOM 837 N N . ASN A 1 105 ? 2.068 6.263 4.882 1.00 96.62 105 ASN A N 1
ATOM 838 C CA . ASN A 1 105 ? 1.818 5.964 3.469 1.00 96.62 105 ASN A CA 1
ATOM 839 C C . ASN A 1 105 ? 0.811 4.815 3.244 1.00 96.62 105 ASN A C 1
ATOM 841 O O . ASN A 1 105 ? 0.710 4.308 2.130 1.00 96.62 105 ASN A O 1
ATOM 845 N N . MET A 1 106 ? 0.067 4.397 4.275 1.00 97.44 106 MET A N 1
ATOM 846 C CA . MET A 1 106 ? -1.018 3.417 4.118 1.00 97.44 106 MET A CA 1
ATOM 847 C C . MET A 1 106 ? -2.294 4.078 3.577 1.00 97.44 106 MET A C 1
ATOM 849 O O . MET A 1 106 ? -2.727 5.098 4.125 1.00 97.44 106 MET A O 1
ATOM 853 N N . ASP A 1 107 ? -2.913 3.476 2.557 1.00 96.56 107 ASP A N 1
ATOM 854 C CA . ASP A 1 107 ? -4.113 4.005 1.887 1.00 96.56 107 ASP A CA 1
ATOM 855 C C . ASP A 1 107 ? -5.380 3.214 2.226 1.00 96.56 107 ASP A C 1
ATOM 857 O O . ASP A 1 107 ? -5.352 1.992 2.294 1.00 96.56 107 ASP A O 1
ATOM 861 N N . THR A 1 108 ? -6.511 3.903 2.396 1.00 95.94 108 THR A N 1
ATOM 862 C CA . THR A 1 108 ? -7.846 3.351 2.704 1.00 95.94 108 THR A CA 1
ATOM 863 C C . THR A 1 108 ? -8.476 2.585 1.544 1.00 95.94 108 THR A C 1
ATOM 865 O O . THR A 1 108 ? -9.467 1.885 1.744 1.00 95.94 108 THR A O 1
ATOM 868 N N . CYS A 1 109 ? -7.915 2.704 0.340 1.00 91.50 109 CYS A N 1
ATOM 869 C CA . CYS A 1 109 ? -8.380 2.054 -0.879 1.00 91.50 109 CYS A CA 1
ATOM 870 C C . CYS A 1 109 ? -7.245 1.940 -1.911 1.00 91.50 109 CYS A C 1
ATOM 872 O O . CYS A 1 109 ? -6.208 2.592 -1.784 1.00 91.50 109 CYS A O 1
ATOM 874 N N . ILE A 1 110 ? -7.469 1.123 -2.943 1.00 90.62 110 ILE A N 1
ATOM 875 C CA . ILE A 1 110 ? -6.575 0.987 -4.099 1.00 90.62 110 ILE A CA 1
ATOM 876 C C . ILE A 1 110 ? -6.717 2.247 -4.959 1.00 90.62 110 ILE A C 1
ATOM 878 O O . ILE A 1 110 ? -7.725 2.398 -5.651 1.00 90.62 110 ILE A O 1
ATOM 882 N N . ILE A 1 111 ? -5.740 3.156 -4.896 1.00 81.69 111 ILE A N 1
ATOM 883 C CA . ILE A 1 111 ? -5.703 4.344 -5.758 1.00 81.69 111 ILE A CA 1
ATOM 884 C C . ILE A 1 111 ? -4.280 4.900 -5.940 1.00 81.69 111 ILE A C 1
ATOM 886 O O . ILE A 1 111 ? -3.637 5.364 -4.985 1.00 81.69 111 ILE A O 1
ATOM 890 N N . LYS A 1 112 ? -3.814 4.868 -7.192 1.00 76.19 112 LYS A N 1
ATOM 891 C CA . LYS A 1 112 ? -2.511 5.332 -7.668 1.00 76.19 112 LYS A CA 1
ATOM 892 C C . LYS A 1 112 ? -2.629 5.875 -9.079 1.00 76.19 112 LYS A C 1
ATOM 894 O O . LYS A 1 112 ? -3.444 5.317 -9.845 1.00 76.19 112 LYS A O 1
#

Foldseek 3Di:
DQQVVLCVVCVVVPPPDDSVVQCCFWQVLQLVLVVCVVPCVDLVVQQLPDPPCNVVSVVSSVCNVPPSDFDPPDPDDFALVVPPDPSSVSSLVVVCVVPVVSSRRTTSGRGD

Organism: NCBI:txid33649

Secondary structure (DSSP, 8-state):
-HHHHHHHHTGGGSTT--HHHHHIIIIIHHHHHHHHHHH-SSGGGS-SS-TTTHHHHHHHHHHHHHHSSPPTT-SS--BSTT---HHHHHHHHHHTTT-HHHHTT-BSS---

pLDDT: mean 95.19, std 3.89, range [76.19, 98.56]

Radius of gyration: 16.22 Å; chains: 1; bounding box: 38×31×38 Å